Protein AF-A0A5C9AU47-F1 (afdb_monomer_lite)

Structure (mmCIF, N/CA/C/O backbone):
data_AF-A0A5C9AU47-F1
#
_entry.id   AF-A0A5C9AU47-F1
#
loop_
_atom_site.group_PDB
_atom_site.id
_atom_site.type_symbol
_atom_site.label_atom_id
_atom_site.label_alt_id
_atom_site.label_comp_id
_atom_site.label_asym_id
_atom_site.label_entity_id
_atom_site.label_seq_id
_atom_site.pdbx_PDB_ins_code
_atom_site.Cartn_x
_atom_site.Cartn_y
_atom_site.Cartn_z
_atom_site.occupancy
_atom_site.B_iso_or_equiv
_atom_site.auth_seq_id
_atom_site.auth_comp_id
_atom_site.auth_asym_id
_atom_site.auth_atom_id
_atom_site.pdbx_PDB_model_num
ATOM 1 N N . MET A 1 1 ? -13.905 7.217 19.554 1.00 87.44 1 MET A N 1
ATOM 2 C CA . MET A 1 1 ? -14.241 6.847 18.164 1.00 87.44 1 MET A CA 1
ATOM 3 C C . MET A 1 1 ? -14.536 5.359 18.114 1.00 87.44 1 MET A C 1
ATOM 5 O O . MET A 1 1 ? -13.932 4.623 18.883 1.00 87.44 1 MET A O 1
ATOM 9 N N . VAL A 1 2 ? -15.464 4.925 17.258 1.00 90.50 2 VAL A N 1
ATOM 10 C CA . VAL A 1 2 ? -15.702 3.500 16.989 1.00 90.50 2 VAL A CA 1
ATOM 11 C C . VAL A 1 2 ? -15.366 3.230 15.532 1.00 90.50 2 VAL A C 1
ATOM 13 O O . VAL A 1 2 ? -15.921 3.894 14.661 1.00 90.50 2 VAL A O 1
ATOM 16 N N . ALA A 1 3 ? -14.499 2.258 15.281 1.00 90.12 3 ALA A N 1
ATOM 17 C CA . ALA A 1 3 ? -14.103 1.848 13.940 1.00 90.12 3 ALA A CA 1
ATOM 18 C C . ALA A 1 3 ? -14.175 0.324 13.789 1.00 90.12 3 ALA A C 1
ATOM 20 O O . ALA A 1 3 ? -14.281 -0.402 14.779 1.00 90.12 3 ALA A O 1
ATOM 21 N N . ARG A 1 4 ? -14.172 -0.172 12.550 1.00 89.06 4 ARG A N 1
ATOM 22 C CA . ARG A 1 4 ? -14.037 -1.613 12.283 1.00 89.06 4 ARG A CA 1
ATOM 23 C C . ARG A 1 4 ? -12.560 -1.941 12.167 1.00 89.06 4 ARG A C 1
ATOM 25 O O . ARG A 1 4 ? -11.811 -1.131 11.635 1.00 89.06 4 ARG A O 1
ATOM 32 N N . ASP A 1 5 ? -12.159 -3.119 12.620 1.00 85.75 5 ASP A N 1
ATOM 33 C CA . ASP A 1 5 ? -10.791 -3.568 12.390 1.00 85.75 5 ASP A CA 1
ATOM 34 C C . ASP A 1 5 ? -10.562 -3.763 10.875 1.00 85.75 5 ASP A C 1
ATOM 36 O O . ASP A 1 5 ? -11.458 -4.153 10.111 1.00 85.75 5 ASP A O 1
ATOM 40 N N . VAL A 1 6 ? -9.361 -3.421 10.419 1.00 80.50 6 VAL A N 1
ATOM 41 C CA . VAL A 1 6 ? -8.943 -3.592 9.028 1.00 80.50 6 VAL A CA 1
ATOM 42 C C . VAL A 1 6 ? -8.802 -5.081 8.708 1.00 80.50 6 VAL A C 1
ATOM 44 O O . VAL A 1 6 ? -9.258 -5.505 7.646 1.00 80.50 6 VAL A O 1
ATOM 47 N N . ASN A 1 7 ? -8.269 -5.861 9.654 1.00 80.19 7 ASN A N 1
ATOM 48 C CA . ASN A 1 7 ? -8.006 -7.293 9.507 1.00 80.19 7 ASN A CA 1
ATOM 49 C C . ASN A 1 7 ? -9.248 -8.158 9.767 1.00 80.19 7 ASN A C 1
ATOM 51 O O . ASN A 1 7 ? -9.390 -9.223 9.171 1.00 80.19 7 ASN A O 1
ATOM 55 N N . ASP A 1 8 ? -10.163 -7.702 10.630 1.00 84.69 8 ASP A N 1
ATOM 56 C CA . ASP A 1 8 ? -11.409 -8.406 10.952 1.00 84.69 8 ASP A CA 1
ATOM 57 C C . ASP A 1 8 ? -12.614 -7.452 10.959 1.00 84.69 8 ASP A C 1
ATOM 59 O O . ASP A 1 8 ? -12.867 -6.708 11.905 1.00 84.69 8 ASP A O 1
ATOM 63 N N . LYS A 1 9 ? -13.442 -7.522 9.915 1.00 84.75 9 LYS A N 1
ATOM 64 C CA . LYS A 1 9 ? -14.620 -6.650 9.779 1.00 84.75 9 LYS A CA 1
ATOM 65 C C . LYS A 1 9 ? -15.715 -6.905 10.826 1.00 84.75 9 LYS A C 1
ATOM 67 O O . LYS A 1 9 ? -16.591 -6.047 10.976 1.00 84.75 9 LYS A O 1
ATOM 72 N N . ALA A 1 10 ? -15.704 -8.047 11.519 1.00 87.81 10 ALA A N 1
ATOM 73 C CA . ALA A 1 10 ? -16.629 -8.346 12.613 1.00 87.81 10 ALA A CA 1
ATOM 74 C C . ALA A 1 10 ? -16.170 -7.738 13.951 1.00 87.81 10 ALA A C 1
ATOM 76 O O . ALA A 1 10 ? -17.003 -7.490 14.834 1.00 87.81 10 ALA A O 1
ATOM 77 N N . ARG A 1 11 ? -14.870 -7.452 14.076 1.00 91.88 11 ARG A N 1
ATOM 78 C CA . ARG A 1 11 ? -14.249 -6.802 15.228 1.00 91.88 11 ARG A CA 1
ATOM 79 C C . ARG A 1 11 ? -14.376 -5.286 15.136 1.00 91.88 11 ARG A C 1
ATOM 81 O O . ARG A 1 11 ? -14.210 -4.672 14.080 1.00 91.88 11 ARG A O 1
ATOM 88 N N . ARG A 1 12 ? -14.714 -4.662 16.262 1.00 92.56 12 ARG A N 1
ATOM 89 C CA . ARG A 1 12 ? -14.877 -3.213 16.390 1.00 92.56 12 ARG A CA 1
ATOM 90 C C . ARG A 1 12 ? -1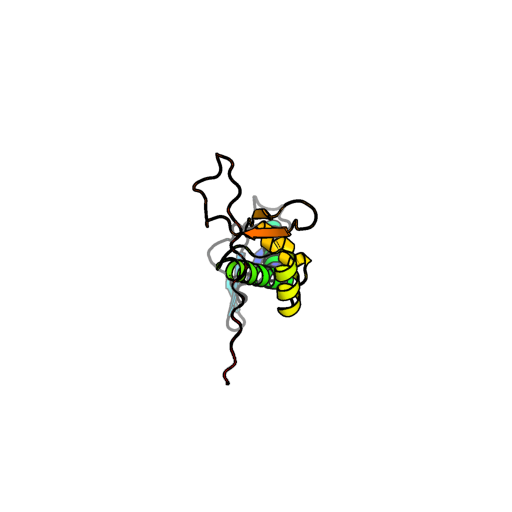3.945 -2.678 17.456 1.00 92.56 12 ARG A C 1
ATOM 92 O O . ARG A 1 12 ? -13.863 -3.236 18.545 1.00 92.56 12 ARG A O 1
ATOM 99 N N . LEU A 1 13 ? -13.286 -1.574 17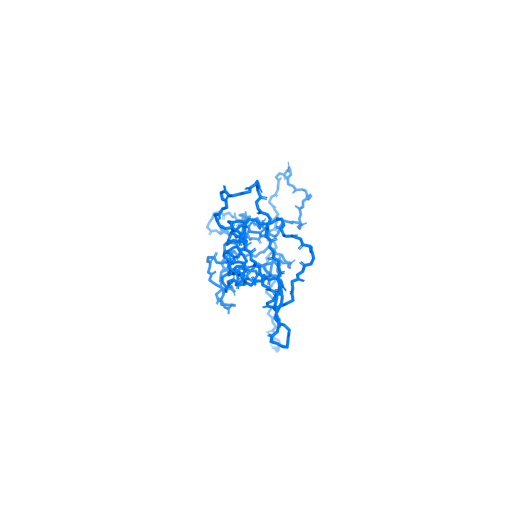.134 1.00 92.81 13 LEU A N 1
ATOM 100 C CA . LEU A 1 13 ? -12.337 -0.893 17.999 1.00 92.81 13 LEU A CA 1
ATOM 101 C C . LEU A 1 13 ? -13.014 0.341 18.594 1.00 92.81 13 LEU A C 1
ATOM 103 O O . LEU A 1 13 ? -13.608 1.141 17.870 1.00 92.81 13 LEU A O 1
ATOM 107 N N . LEU A 1 14 ? -12.930 0.493 19.909 1.00 92.06 14 LEU A N 1
ATOM 108 C CA . LEU A 1 14 ? -13.303 1.683 20.654 1.00 92.06 14 LEU A CA 1
ATOM 109 C C . LEU A 1 14 ? -12.017 2.393 21.072 1.00 92.06 14 LEU A C 1
ATOM 111 O O . LEU A 1 14 ? -11.358 1.993 22.030 1.00 92.06 14 LEU A O 1
ATOM 115 N N . LEU A 1 15 ? -11.671 3.446 20.336 1.00 91.31 15 LEU A N 1
ATOM 116 C CA . LEU A 1 15 ? -10.433 4.192 20.536 1.00 91.31 15 LEU A CA 1
ATOM 117 C C . LEU A 1 15 ? -10.722 5.546 21.201 1.00 91.31 15 LEU A C 1
ATOM 119 O O . LEU A 1 15 ? -11.626 6.272 20.751 1.00 91.31 15 LEU A O 1
ATOM 123 N N . PRO A 1 16 ? -9.992 5.912 22.262 1.00 87.75 16 PRO A N 1
ATOM 124 C CA . PRO A 1 16 ? -10.140 7.202 22.919 1.00 87.75 16 PRO A CA 1
ATOM 125 C C . PRO A 1 16 ? -9.598 8.329 22.027 1.00 87.75 16 PRO A C 1
ATOM 127 O O . PRO A 1 16 ? -8.499 8.245 21.496 1.00 87.75 16 PRO A O 1
ATOM 130 N N . VAL A 1 17 ? -10.396 9.389 21.848 1.00 84.94 17 VAL A N 1
ATOM 131 C CA . VAL A 1 17 ? -10.016 10.597 21.072 1.00 84.94 17 VAL A CA 1
ATOM 132 C C . VAL A 1 17 ? -9.703 11.772 22.001 1.00 84.94 17 VAL A C 1
ATOM 134 O O . VAL A 1 17 ? -8.910 12.648 21.682 1.00 84.94 17 VAL A O 1
ATOM 137 N N . LYS A 1 18 ? -10.339 11.803 23.174 1.00 84.31 18 LYS A N 1
ATOM 138 C CA . LYS A 1 18 ? -10.099 12.789 24.226 1.00 84.31 18 LYS A CA 1
ATOM 139 C C . LYS A 1 18 ? -10.299 12.098 25.567 1.00 84.31 18 LYS A C 1
ATOM 141 O O . LYS A 1 18 ? -11.396 11.610 25.831 1.00 84.31 18 LYS A O 1
ATOM 146 N N . MET A 1 19 ? -9.264 12.075 26.398 1.00 80.06 19 MET A N 1
ATOM 147 C CA . MET A 1 19 ? -9.328 11.519 27.745 1.00 80.06 19 MET A CA 1
ATOM 148 C C . MET A 1 19 ? -8.505 12.397 28.686 1.00 80.06 19 MET A C 1
ATOM 150 O O . MET A 1 19 ? -7.285 12.398 28.632 1.00 80.06 19 MET A O 1
ATOM 154 N N . ASN A 1 20 ? -9.191 13.170 29.529 1.00 85.81 20 ASN A N 1
ATOM 155 C CA . ASN A 1 20 ? -8.555 14.087 30.488 1.00 85.81 20 ASN A CA 1
ATOM 156 C C . ASN A 1 20 ? -8.639 13.574 31.940 1.00 85.81 20 ASN A C 1
ATOM 158 O O . ASN A 1 20 ? -8.214 14.269 32.856 1.00 85.81 20 ASN A O 1
ATOM 162 N N . LEU A 1 21 ? -9.268 12.413 32.160 1.00 85.31 21 LEU A N 1
ATOM 163 C CA . LEU A 1 21 ? -9.610 11.886 33.490 1.00 85.31 21 LEU A CA 1
ATOM 164 C C . LEU A 1 21 ? -8.684 10.755 33.960 1.00 85.31 21 LEU A C 1
ATOM 166 O O . LEU A 1 21 ? -8.828 10.287 35.085 1.00 85.31 21 LEU A O 1
ATOM 170 N N . ALA A 1 22 ? -7.778 10.293 33.102 1.00 80.19 22 ALA A N 1
ATOM 171 C CA . ALA A 1 22 ? -6.837 9.221 33.389 1.00 80.19 22 ALA A CA 1
ATOM 172 C C . ALA A 1 22 ? -5.553 9.427 32.576 1.00 80.19 22 ALA A C 1
ATOM 174 O O . ALA A 1 22 ? -5.571 10.118 31.555 1.00 80.19 22 ALA A O 1
ATOM 175 N N . GLU A 1 23 ? -4.463 8.827 33.046 1.00 73.62 23 GLU A N 1
ATOM 176 C CA . GLU A 1 23 ? -3.208 8.715 32.304 1.00 73.62 23 GLU A CA 1
ATOM 177 C C . GLU A 1 23 ? -3.394 7.757 31.113 1.00 73.62 23 GLU A C 1
ATOM 179 O O . GLU A 1 23 ? -4.195 6.827 31.201 1.00 73.62 23 GLU A O 1
ATOM 184 N N . GLU A 1 24 ? -2.734 8.081 29.998 1.00 65.00 24 GLU A N 1
ATOM 185 C CA . GLU A 1 24 ? -2.765 7.448 28.669 1.00 65.00 24 GLU A CA 1
ATOM 186 C C . GLU A 1 24 ? -3.763 6.289 28.475 1.00 65.00 24 GLU A C 1
ATOM 188 O O . GLU A 1 24 ? -3.567 5.149 28.894 1.00 65.00 24 GLU A O 1
ATOM 193 N N . SER A 1 25 ? -4.880 6.591 27.812 1.00 68.81 25 SER A N 1
ATOM 194 C CA . SER A 1 25 ? -5.962 5.630 27.618 1.00 68.81 25 SER A CA 1
ATOM 195 C C . SER A 1 25 ? -5.665 4.655 26.483 1.00 68.81 25 SER A C 1
ATOM 197 O O . SER A 1 25 ? -5.590 5.059 25.322 1.00 68.81 25 SER A O 1
ATOM 199 N N . THR A 1 26 ? -5.594 3.369 26.815 1.00 80.25 26 THR A N 1
ATOM 200 C CA . THR A 1 26 ? -5.601 2.270 25.846 1.00 80.25 26 THR A CA 1
ATOM 201 C C . THR A 1 26 ? -6.985 2.110 25.206 1.00 80.25 26 THR A C 1
ATOM 203 O O . THR A 1 26 ? -8.022 2.438 25.792 1.00 80.25 26 THR A O 1
ATOM 206 N N . GLY A 1 27 ? -7.010 1.641 23.960 1.00 87.88 27 GLY A N 1
ATOM 207 C CA . GLY A 1 27 ? -8.235 1.294 23.249 1.00 87.88 27 GLY A CA 1
ATOM 208 C C . GLY A 1 27 ? -8.839 -0.021 23.743 1.00 87.88 27 GLY A C 1
ATOM 209 O O . GLY A 1 27 ? -8.187 -0.821 24.410 1.00 87.88 27 GLY A O 1
ATOM 210 N N . LEU A 1 28 ? -10.092 -0.278 23.381 1.00 91.81 28 LEU A N 1
ATOM 211 C CA . LEU A 1 28 ? -10.777 -1.545 23.652 1.00 91.81 28 LEU A CA 1
ATOM 212 C C . LEU A 1 28 ? -11.305 -2.144 22.351 1.00 91.81 28 LEU A C 1
ATOM 214 O O . LEU A 1 28 ? -11.683 -1.407 21.444 1.00 91.81 28 LEU A O 1
ATOM 218 N N . ALA A 1 29 ? -11.399 -3.470 22.273 1.00 93.12 29 ALA A N 1
ATOM 219 C CA . ALA A 1 29 ? -12.094 -4.155 21.186 1.00 93.12 29 ALA A CA 1
ATOM 220 C C . ALA A 1 29 ? -13.335 -4.894 21.674 1.00 93.12 29 ALA A C 1
ATOM 222 O O . ALA A 1 29 ? -13.410 -5.364 22.811 1.00 93.12 29 ALA A O 1
ATOM 223 N N . TYR A 1 30 ? -14.309 -5.014 20.779 1.00 94.12 30 TYR A N 1
ATOM 224 C CA . TYR A 1 30 ? -15.477 -5.851 20.983 1.00 94.12 30 TYR A CA 1
ATOM 225 C C . TYR A 1 30 ? -16.009 -6.415 19.666 1.00 94.12 30 TYR A C 1
ATOM 227 O O . TYR A 1 30 ? -15.791 -5.872 18.582 1.00 94.12 30 TYR A O 1
ATOM 235 N N . THR A 1 31 ? -16.787 -7.485 19.776 1.00 94.38 31 THR A N 1
ATOM 236 C CA . THR A 1 31 ? -17.583 -8.055 18.684 1.00 94.38 31 THR A CA 1
ATOM 237 C C . THR A 1 31 ? -19.064 -8.037 19.057 1.00 94.38 31 THR A C 1
ATOM 239 O O . THR A 1 31 ? -19.427 -7.956 20.233 1.00 94.38 31 THR A O 1
ATOM 242 N N . ILE A 1 32 ? -19.945 -8.087 18.056 1.00 92.94 32 ILE A N 1
ATOM 243 C CA . ILE A 1 32 ? -21.389 -8.231 18.280 1.00 92.94 32 ILE A CA 1
ATOM 244 C C . ILE A 1 32 ? -21.777 -9.661 17.923 1.00 92.94 32 ILE A C 1
ATOM 246 O O . ILE A 1 32 ? -21.821 -10.025 16.750 1.00 92.94 32 ILE A O 1
ATOM 250 N N . GLN A 1 33 ? -22.077 -10.471 18.935 1.00 93.12 33 GLN A N 1
ATOM 251 C CA . GLN A 1 33 ? -22.448 -11.873 18.767 1.00 93.12 33 GLN A CA 1
ATOM 252 C C . GLN A 1 33 ? -23.864 -12.096 19.286 1.00 93.12 33 GLN A C 1
ATOM 254 O O . GLN A 1 33 ? -24.161 -11.808 20.444 1.00 93.12 33 GLN A O 1
ATOM 259 N N . ARG A 1 34 ? -24.758 -12.608 18.428 1.00 92.50 34 ARG A N 1
ATOM 260 C CA . ARG A 1 34 ? -26.160 -12.919 18.787 1.00 92.50 34 ARG A CA 1
ATOM 261 C C . ARG A 1 34 ? -26.874 -11.748 19.495 1.00 92.50 34 ARG A C 1
ATOM 263 O O . ARG A 1 34 ? -27.587 -11.946 20.475 1.00 92.50 34 ARG A O 1
ATOM 270 N N . GLY A 1 35 ? -26.636 -10.520 19.024 1.00 91.75 35 GLY A N 1
ATOM 271 C CA . GLY A 1 35 ? -27.227 -9.296 19.583 1.00 91.75 35 GLY A CA 1
ATOM 272 C C . GLY A 1 35 ? -26.604 -8.800 20.895 1.00 91.75 35 GLY A C 1
ATOM 273 O O . GLY A 1 35 ? -27.159 -7.902 21.518 1.00 91.75 35 GLY A O 1
ATOM 274 N N . ARG A 1 36 ? -25.469 -9.362 21.330 1.00 93.88 36 ARG A N 1
ATOM 275 C CA . ARG A 1 36 ? -24.754 -8.954 22.548 1.00 93.88 36 ARG A CA 1
ATOM 276 C C . ARG A 1 36 ? -23.365 -8.431 22.217 1.00 93.88 36 ARG A C 1
ATOM 278 O O . ARG A 1 36 ? -22.722 -8.919 21.289 1.00 93.88 36 ARG A O 1
ATOM 285 N N . VAL A 1 37 ? -22.908 -7.459 22.999 1.00 94.56 37 VAL A N 1
ATOM 286 C CA . VAL A 1 37 ? -21.535 -6.949 22.937 1.00 94.56 37 VAL A CA 1
ATOM 287 C C . VAL A 1 37 ? -20.637 -7.890 23.731 1.00 94.56 37 VAL A C 1
ATOM 289 O O . VAL A 1 37 ? -20.868 -8.110 24.918 1.00 94.56 37 VAL A O 1
ATOM 292 N N . VAL A 1 38 ? -19.632 -8.451 23.066 1.00 95.75 38 VAL A N 1
ATOM 293 C CA . VAL A 1 38 ? -18.596 -9.288 23.677 1.00 95.75 38 VAL A CA 1
ATOM 294 C C . VAL A 1 38 ? -17.291 -8.510 23.620 1.00 95.75 38 VAL A C 1
ATOM 296 O O . VAL A 1 38 ? -16.749 -8.307 22.536 1.00 95.75 38 VAL A O 1
ATOM 299 N N . TRP A 1 39 ? -16.827 -8.046 24.778 1.00 94.62 39 TRP A N 1
ATOM 300 C CA . TRP A 1 39 ? -15.564 -7.322 24.914 1.00 94.62 39 TRP A CA 1
ATOM 301 C C . TRP A 1 39 ? -14.382 -8.283 24.905 1.00 94.62 39 TRP A C 1
ATOM 303 O O . TRP A 1 39 ? -14.462 -9.382 25.456 1.00 94.62 39 TRP A O 1
ATOM 313 N N . GLU A 1 40 ? -13.281 -7.853 24.307 1.00 92.44 40 GLU A N 1
ATOM 314 C CA . GLU A 1 40 ? -12.006 -8.546 24.431 1.00 92.44 40 GLU A CA 1
ATOM 315 C C . GLU A 1 40 ? -11.337 -8.197 25.759 1.00 92.44 40 GLU A C 1
ATOM 317 O O . GLU A 1 40 ? -11.444 -7.076 26.256 1.00 92.44 40 GLU A O 1
ATOM 322 N N . SER A 1 41 ? -10.645 -9.173 26.345 1.00 86.88 41 SER A N 1
ATOM 323 C CA . SER A 1 41 ? -9.909 -8.985 27.598 1.00 86.88 41 SER A CA 1
ATOM 324 C C . SER A 1 41 ? -8.634 -8.165 27.420 1.00 86.88 41 SER A C 1
ATOM 326 O O . SER A 1 41 ? -8.155 -7.568 28.379 1.00 86.88 41 SER A O 1
ATOM 328 N N . THR A 1 42 ? -8.066 -8.176 26.215 1.00 87.00 42 THR A N 1
ATOM 329 C CA . THR A 1 42 ? -6.787 -7.536 25.914 1.00 87.00 42 THR A CA 1
ATOM 330 C C . THR A 1 42 ? -7.028 -6.099 25.446 1.00 87.00 42 THR A C 1
ATOM 332 O O . THR A 1 42 ? -7.727 -5.906 24.447 1.00 87.00 42 THR A O 1
ATOM 335 N N . PRO A 1 43 ? -6.470 -5.089 26.136 1.00 84.94 43 PRO A N 1
ATOM 336 C CA . PRO A 1 43 ? -6.507 -3.707 25.675 1.00 84.94 43 PRO A CA 1
ATOM 337 C C . PRO A 1 43 ? -5.744 -3.530 24.360 1.00 84.94 43 PRO A C 1
ATOM 339 O O . PRO A 1 43 ? -4.853 -4.310 24.026 1.00 84.94 43 PRO A O 1
ATOM 342 N N . ILE A 1 44 ? -6.083 -2.480 23.622 1.00 87.50 44 ILE A N 1
ATOM 343 C CA . ILE A 1 44 ? -5.437 -2.129 22.361 1.00 87.50 44 ILE A CA 1
ATOM 344 C C . ILE A 1 44 ? -4.468 -0.978 22.593 1.00 87.50 44 ILE A C 1
ATOM 346 O O . ILE A 1 44 ? -4.869 0.127 22.959 1.00 87.50 44 ILE A O 1
ATOM 350 N N . GLU A 1 45 ? -3.198 -1.230 22.306 1.00 84.75 45 GLU A N 1
ATOM 351 C CA . GLU A 1 45 ? -2.115 -0.241 22.304 1.00 84.75 45 GLU A CA 1
ATOM 352 C C . GLU A 1 45 ? -2.073 0.510 20.966 1.00 84.75 45 GLU A C 1
ATOM 354 O O . GLU A 1 45 ? -1.100 0.458 20.224 1.00 84.75 45 GLU A O 1
ATOM 359 N N . MET A 1 46 ? -3.186 1.137 20.595 1.00 83.81 46 MET A N 1
ATOM 360 C CA . MET A 1 46 ? -3.287 1.917 19.366 1.00 83.81 46 MET A CA 1
ATOM 361 C C . MET A 1 46 ? -4.100 3.165 19.644 1.00 83.81 46 MET A C 1
ATOM 363 O O . MET A 1 46 ? -5.202 3.101 20.197 1.00 83.81 46 MET A O 1
ATOM 367 N N . THR A 1 47 ? -3.564 4.305 19.239 1.00 85.06 47 THR A N 1
ATOM 368 C CA . THR A 1 47 ? -4.263 5.584 19.325 1.00 85.06 47 THR A CA 1
ATOM 369 C C . THR A 1 47 ? -5.266 5.739 18.181 1.00 85.06 47 THR A C 1
ATOM 371 O O . THR A 1 47 ? -5.184 5.083 17.139 1.00 85.06 47 THR A O 1
ATOM 374 N N . ALA A 1 48 ? -6.241 6.635 18.353 1.00 84.94 48 ALA A N 1
ATOM 375 C CA . ALA A 1 48 ? -7.188 6.953 17.285 1.00 84.94 48 ALA A CA 1
ATOM 376 C C . ALA A 1 48 ? -6.487 7.508 16.027 1.00 84.94 48 ALA A C 1
ATOM 378 O O . ALA A 1 48 ? -6.896 7.179 14.914 1.00 84.94 48 ALA A O 1
ATOM 379 N N . ASP A 1 49 ? -5.427 8.301 16.200 1.00 84.00 49 ASP A N 1
ATOM 380 C CA . ASP A 1 49 ? -4.678 8.907 15.094 1.00 84.00 49 ASP A CA 1
ATOM 381 C C . ASP A 1 49 ? -3.848 7.871 14.323 1.00 84.00 49 ASP A C 1
ATOM 383 O O . ASP A 1 49 ? -3.836 7.873 13.091 1.00 84.00 49 ASP A O 1
ATOM 387 N N . GLU A 1 50 ? -3.193 6.942 15.026 1.00 85.25 50 GLU A N 1
ATOM 388 C CA . GLU A 1 50 ? -2.488 5.815 14.399 1.00 85.25 50 GLU A CA 1
ATOM 389 C C . GLU A 1 50 ? -3.443 4.938 13.594 1.00 85.25 50 GLU A C 1
ATOM 391 O O . GLU A 1 50 ? -3.128 4.572 12.459 1.00 85.25 50 GLU A O 1
ATOM 396 N N . PHE A 1 51 ? -4.630 4.659 14.139 1.00 86.62 51 PHE A N 1
ATOM 397 C CA . PHE A 1 51 ? -5.655 3.904 13.430 1.00 86.62 51 PHE A CA 1
ATOM 398 C C . PHE A 1 51 ? -6.089 4.605 12.135 1.00 86.62 51 PHE A C 1
ATOM 400 O O . PHE A 1 51 ? -6.095 3.980 11.076 1.00 86.62 51 PHE A O 1
ATOM 407 N N . LEU A 1 52 ? -6.404 5.905 12.190 1.00 84.75 52 LEU A N 1
ATOM 408 C CA . LEU A 1 52 ? -6.828 6.667 11.008 1.00 84.75 52 LEU A CA 1
ATOM 409 C C . LEU A 1 52 ? -5.738 6.712 9.930 1.00 84.75 52 LEU A C 1
ATOM 411 O O . LEU A 1 52 ? -6.032 6.592 8.739 1.00 84.75 52 LEU A O 1
ATOM 415 N N . ASN A 1 53 ? -4.474 6.843 10.336 1.00 84.00 53 ASN A N 1
ATOM 416 C CA . ASN A 1 53 ? -3.344 6.810 9.412 1.00 84.00 53 ASN A CA 1
ATOM 417 C C . ASN A 1 53 ? -3.178 5.431 8.760 1.00 84.00 53 ASN A C 1
ATOM 419 O O . ASN A 1 53 ? -2.935 5.348 7.553 1.00 84.00 53 ASN A O 1
ATOM 423 N N . ALA A 1 54 ? -3.331 4.355 9.535 1.00 82.12 54 ALA A N 1
ATOM 424 C CA . ALA A 1 54 ? -3.277 2.990 9.025 1.00 82.12 54 ALA A CA 1
ATOM 425 C C . ALA A 1 54 ? -4.427 2.703 8.046 1.00 82.12 54 ALA A C 1
ATOM 427 O O . ALA A 1 54 ? -4.184 2.155 6.973 1.00 82.12 54 ALA A O 1
ATOM 428 N N . GLU A 1 55 ? -5.651 3.133 8.363 1.00 79.12 55 GLU A N 1
ATOM 429 C CA . GLU A 1 55 ? -6.822 2.982 7.491 1.00 79.12 55 GLU A CA 1
ATOM 430 C C . GLU A 1 55 ? -6.631 3.739 6.168 1.00 79.12 55 GLU A C 1
ATOM 432 O O . GLU A 1 55 ? -6.756 3.146 5.096 1.00 79.12 55 GLU A O 1
ATOM 437 N N . CYS A 1 56 ? -6.192 5.003 6.219 1.00 74.00 56 CYS A N 1
ATOM 438 C CA . CYS A 1 56 ? -5.896 5.791 5.019 1.00 74.00 56 CYS A CA 1
ATOM 439 C C . CYS A 1 56 ? -4.810 5.150 4.139 1.00 74.00 56 CYS A C 1
ATOM 441 O O . CYS A 1 56 ? -4.880 5.213 2.910 1.00 74.00 56 CYS A O 1
ATOM 443 N N . ASN A 1 57 ? -3.774 4.562 4.741 1.00 72.19 57 ASN A N 1
ATOM 444 C CA . ASN A 1 57 ? -2.719 3.889 3.985 1.00 72.19 57 ASN A CA 1
ATOM 445 C C . ASN A 1 57 ? -3.214 2.574 3.377 1.00 72.19 57 ASN A C 1
ATOM 447 O O . ASN A 1 57 ? -2.959 2.325 2.201 1.00 72.19 57 ASN A O 1
ATOM 451 N N . HIS A 1 58 ? -3.989 1.789 4.124 1.00 69.56 58 HIS A N 1
ATOM 452 C CA . HIS A 1 58 ? -4.582 0.550 3.631 1.00 69.56 58 HIS A CA 1
ATOM 453 C C . HIS A 1 58 ? -5.560 0.801 2.471 1.00 69.56 58 HIS A C 1
ATOM 455 O O . HIS A 1 58 ? -5.595 0.036 1.508 1.00 69.56 58 HIS A O 1
ATOM 461 N N . GLU A 1 59 ? -6.334 1.887 2.512 1.00 67.62 59 GLU A N 1
ATOM 462 C CA . GLU A 1 59 ? -7.194 2.295 1.395 1.00 67.62 59 GLU A CA 1
ATOM 463 C C . GLU A 1 59 ? -6.387 2.710 0.163 1.00 67.62 59 GLU A C 1
ATOM 465 O O . GLU A 1 59 ? -6.737 2.347 -0.958 1.00 67.62 59 GLU A O 1
ATOM 470 N N . ARG A 1 60 ? -5.273 3.428 0.345 1.00 67.69 60 ARG A N 1
ATOM 471 C CA . ARG A 1 60 ? -4.370 3.775 -0.764 1.00 67.69 60 ARG A CA 1
ATOM 472 C C . ARG A 1 60 ? -3.742 2.532 -1.385 1.00 67.69 60 ARG A C 1
ATOM 474 O O . ARG A 1 60 ? -3.654 2.458 -2.609 1.00 67.69 60 ARG A O 1
ATOM 481 N N . GLU A 1 61 ? -3.338 1.561 -0.572 1.00 65.56 61 GLU A N 1
ATOM 482 C CA . GLU A 1 61 ? -2.751 0.297 -1.029 1.00 65.56 61 GLU A CA 1
ATOM 483 C C . GLU A 1 61 ? -3.762 -0.616 -1.728 1.00 65.56 61 GLU A C 1
ATOM 485 O O . GLU A 1 61 ? -3.389 -1.302 -2.678 1.00 65.56 61 GLU A O 1
ATOM 490 N N . ASN A 1 62 ? -5.032 -0.584 -1.318 1.00 63.28 62 ASN A N 1
ATOM 491 C CA . ASN A 1 62 ? -6.116 -1.332 -1.964 1.00 63.28 62 ASN A CA 1
ATOM 492 C C . ASN A 1 62 ? -6.851 -0.553 -3.056 1.00 63.28 62 ASN A C 1
ATOM 494 O O . ASN A 1 62 ? -7.775 -1.085 -3.669 1.00 63.28 62 ASN A O 1
ATOM 498 N N . SER A 1 63 ? -6.475 0.701 -3.305 1.00 71.44 63 SER A N 1
ATOM 499 C CA . SER A 1 63 ? -7.053 1.468 -4.401 1.00 71.44 63 SER A CA 1
ATOM 500 C C . SER A 1 63 ? -6.714 0.824 -5.746 1.00 71.44 63 SER A C 1
ATOM 502 O O . SER A 1 63 ? -5.639 0.245 -5.924 1.00 71.44 63 SER A O 1
ATOM 504 N N . ASP A 1 64 ? -7.612 0.991 -6.713 1.00 68.25 64 ASP A N 1
ATOM 505 C CA . ASP A 1 64 ? -7.464 0.492 -8.087 1.00 68.25 64 ASP A CA 1
ATOM 506 C C . ASP A 1 64 ? -6.107 0.904 -8.695 1.00 68.25 64 ASP A C 1
ATOM 508 O O . ASP A 1 64 ? -5.379 0.103 -9.271 1.00 68.25 64 ASP A O 1
ATOM 512 N N . GLN A 1 65 ? -5.655 2.128 -8.394 1.00 68.75 65 GLN A N 1
ATOM 513 C CA . GLN A 1 65 ? -4.359 2.652 -8.841 1.00 68.75 65 GLN A CA 1
ATOM 514 C C . GLN A 1 65 ? -3.144 1.885 -8.291 1.00 68.75 65 GLN A C 1
ATOM 516 O O . GLN A 1 65 ? -2.084 1.858 -8.925 1.00 68.75 65 GLN A O 1
ATOM 521 N N . SER A 1 66 ? -3.245 1.310 -7.090 1.00 72.94 66 SER A N 1
ATOM 522 C CA . SER A 1 66 ? -2.183 0.489 -6.499 1.00 72.94 66 SER A CA 1
ATOM 523 C C . SER A 1 66 ? -2.126 -0.884 -7.168 1.00 72.94 66 SER A C 1
ATOM 525 O O . SER A 1 66 ? -1.038 -1.349 -7.517 1.00 72.94 66 SER A O 1
ATOM 527 N N . GLN A 1 67 ? -3.289 -1.479 -7.450 1.00 79.44 67 GLN A N 1
ATOM 528 C CA . GLN A 1 67 ? -3.392 -2.743 -8.180 1.00 79.44 67 GLN A CA 1
ATOM 529 C C . GLN A 1 67 ? -2.908 -2.601 -9.628 1.00 79.44 67 GLN A C 1
ATOM 531 O O . GLN A 1 67 ? -2.037 -3.361 -10.051 1.00 79.44 67 GLN A O 1
ATOM 536 N N . GLU A 1 68 ? -3.352 -1.569 -10.352 1.00 82.00 68 GLU A N 1
ATOM 537 C CA . GLU A 1 68 ? -2.857 -1.229 -11.694 1.00 82.00 68 GLU A CA 1
ATOM 538 C C . GLU A 1 68 ? -1.331 -1.069 -11.709 1.00 82.00 68 GLU A C 1
ATOM 540 O O . GLU A 1 68 ? -0.639 -1.533 -12.618 1.00 82.00 68 GLU A O 1
ATOM 545 N N . ARG A 1 69 ? -0.770 -0.425 -10.677 1.00 81.81 69 ARG A N 1
ATOM 546 C CA . ARG A 1 69 ? 0.679 -0.239 -10.551 1.00 81.81 69 ARG A CA 1
ATOM 547 C C . ARG A 1 69 ? 1.410 -1.561 -10.332 1.00 81.81 69 ARG A C 1
ATOM 549 O O . ARG A 1 69 ? 2.484 -1.741 -10.907 1.00 81.81 69 ARG A O 1
ATOM 556 N N . GLN A 1 70 ? 0.879 -2.445 -9.491 1.00 85.25 70 GLN A N 1
ATOM 557 C CA . GLN A 1 70 ? 1.456 -3.769 -9.256 1.00 85.25 70 GLN A CA 1
ATOM 558 C C . GLN A 1 70 ? 1.387 -4.632 -10.519 1.00 85.25 70 GLN A C 1
ATOM 560 O O . GLN A 1 70 ? 2.382 -5.250 -10.891 1.00 85.25 70 GLN A O 1
ATOM 565 N N . GLN A 1 71 ? 0.261 -4.608 -11.230 1.00 88.75 71 GLN A N 1
ATOM 566 C CA . GLN A 1 71 ? 0.095 -5.316 -12.498 1.00 88.75 71 GLN A CA 1
ATOM 567 C C . GLN A 1 71 ? 1.063 -4.800 -13.568 1.00 88.75 71 GLN A C 1
ATOM 569 O O . GLN A 1 71 ? 1.737 -5.602 -14.211 1.00 88.75 71 GLN A O 1
ATOM 574 N N . ALA A 1 72 ? 1.213 -3.478 -13.704 1.00 89.81 72 ALA A N 1
ATOM 575 C CA . ALA A 1 72 ? 2.176 -2.879 -14.627 1.00 89.81 72 ALA A CA 1
ATOM 576 C C . ALA A 1 72 ? 3.632 -3.233 -14.276 1.00 89.81 72 ALA A C 1
ATOM 578 O O . ALA A 1 72 ? 4.470 -3.351 -15.169 1.00 89.81 72 ALA A O 1
ATOM 579 N N . LEU A 1 73 ? 3.951 -3.399 -12.986 1.00 89.81 73 LEU A N 1
ATOM 580 C CA . LEU A 1 73 ? 5.268 -3.850 -12.536 1.00 89.81 73 LEU A CA 1
ATOM 581 C C . LEU A 1 73 ? 5.530 -5.303 -12.931 1.00 89.81 73 LEU A C 1
ATOM 583 O O . LEU A 1 73 ? 6.527 -5.558 -13.600 1.00 89.81 73 LEU A O 1
ATOM 587 N N . LEU A 1 74 ? 4.620 -6.217 -12.592 1.00 90.38 74 LEU A N 1
ATOM 588 C CA . LEU A 1 74 ? 4.746 -7.636 -12.938 1.00 90.38 74 LEU A CA 1
ATOM 589 C C . LEU A 1 74 ? 4.813 -7.840 -14.453 1.00 90.38 74 LEU A C 1
ATOM 591 O O . LEU A 1 74 ? 5.612 -8.632 -14.947 1.00 90.38 74 LEU A O 1
ATOM 595 N N . TRP A 1 75 ? 3.996 -7.096 -15.197 1.00 92.94 75 TRP A N 1
ATOM 596 C CA . TRP A 1 75 ? 4.026 -7.098 -16.652 1.00 92.94 75 TRP A CA 1
ATOM 597 C C . TRP A 1 75 ? 5.386 -6.639 -17.192 1.00 92.94 75 TRP A C 1
ATOM 599 O O . TRP A 1 75 ? 5.967 -7.331 -18.023 1.00 92.94 75 TRP A O 1
ATOM 609 N N . LEU A 1 76 ? 5.927 -5.519 -16.695 1.00 90.62 76 LEU A N 1
ATOM 610 C CA . LEU A 1 76 ? 7.215 -4.995 -17.157 1.00 90.62 76 LEU A CA 1
ATOM 611 C C . LEU A 1 76 ? 8.381 -5.933 -16.813 1.00 90.62 76 LEU A C 1
ATOM 613 O O . LEU A 1 76 ? 9.294 -6.089 -17.621 1.00 90.62 76 LEU A O 1
ATOM 617 N N . GLU A 1 77 ? 8.358 -6.553 -15.632 1.00 89.56 77 GLU A N 1
ATOM 618 C CA . GLU A 1 77 ? 9.360 -7.539 -15.219 1.00 89.56 77 GLU A CA 1
ATOM 619 C C . GLU A 1 77 ? 9.304 -8.801 -16.081 1.00 89.56 77 GLU A C 1
ATOM 621 O O . GLU A 1 77 ? 10.342 -9.297 -16.509 1.00 89.56 77 GLU A O 1
ATOM 626 N N . ASN A 1 78 ? 8.104 -9.298 -16.389 1.00 88.88 78 ASN A N 1
ATOM 627 C CA . ASN A 1 78 ? 7.942 -10.438 -17.286 1.00 88.88 78 ASN A CA 1
ATOM 628 C C . ASN A 1 78 ? 8.390 -10.104 -18.710 1.00 88.88 78 ASN A C 1
ATOM 630 O O . ASN A 1 78 ? 9.084 -10.905 -19.324 1.00 88.88 78 ASN A O 1
ATOM 634 N N . LEU A 1 79 ? 8.051 -8.914 -19.208 1.00 90.00 79 LEU A N 1
ATOM 635 C CA . LEU A 1 79 ? 8.413 -8.475 -20.552 1.00 90.00 79 LEU A CA 1
ATOM 636 C C . LEU A 1 79 ? 9.933 -8.321 -20.732 1.00 90.00 79 LEU A C 1
ATOM 638 O O . LEU A 1 79 ? 10.467 -8.632 -21.791 1.00 90.00 79 LEU A O 1
ATOM 642 N N . LEU A 1 80 ? 10.632 -7.825 -19.709 1.00 88.19 80 LEU A N 1
ATOM 643 C CA . LEU A 1 80 ? 12.082 -7.613 -19.745 1.00 88.19 80 LEU A CA 1
ATOM 644 C C . LEU A 1 80 ? 12.897 -8.823 -19.275 1.00 88.19 80 LEU A C 1
ATOM 646 O O . LEU A 1 80 ? 14.123 -8.740 -19.255 1.00 88.19 80 LEU A O 1
ATOM 650 N N . ARG A 1 81 ? 12.242 -9.927 -18.899 1.00 86.75 81 ARG A N 1
ATOM 651 C CA . ARG A 1 81 ? 12.904 -11.165 -18.470 1.00 86.75 81 ARG A CA 1
ATOM 652 C C . ARG A 1 81 ? 13.708 -11.811 -19.596 1.00 86.75 81 ARG A C 1
ATOM 654 O O . ARG A 1 81 ? 14.781 -12.342 -19.343 1.00 86.75 81 ARG A O 1
ATOM 661 N N . ASP A 1 82 ? 13.188 -11.757 -20.819 1.00 79.56 82 ASP A N 1
ATOM 662 C CA . ASP A 1 82 ? 13.807 -12.397 -21.986 1.00 79.56 82 ASP A CA 1
ATOM 663 C C . ASP A 1 82 ? 14.925 -11.542 -22.608 1.00 79.56 82 ASP A C 1
ATOM 665 O O . ASP A 1 82 ? 15.639 -11.992 -23.505 1.00 79.56 82 ASP A O 1
ATOM 669 N N . GLY A 1 83 ? 15.101 -10.305 -22.129 1.00 82.81 83 GLY A N 1
ATOM 670 C CA . GLY A 1 83 ? 16.200 -9.435 -22.523 1.00 82.81 83 GLY A CA 1
ATOM 671 C C . GLY A 1 83 ? 15.822 -7.959 -22.673 1.00 82.81 83 GLY A C 1
ATOM 672 O O . GLY A 1 83 ? 14.681 -7.544 -22.447 1.00 82.81 83 GLY A O 1
ATOM 673 N N . PRO A 1 84 ? 16.803 -7.119 -23.048 1.00 87.19 84 PRO A N 1
ATOM 674 C CA . PRO A 1 84 ? 16.602 -5.685 -23.159 1.00 87.19 84 PRO A CA 1
ATOM 675 C C . PRO A 1 84 ? 15.724 -5.316 -24.361 1.00 87.19 84 PRO A C 1
ATOM 677 O O . PRO A 1 84 ? 16.034 -5.671 -25.497 1.00 87.19 84 PRO A O 1
ATOM 680 N N . LEU A 1 85 ? 14.680 -4.514 -24.131 1.00 88.31 85 LEU A N 1
ATOM 681 C CA . LEU A 1 85 ? 13.748 -4.082 -25.180 1.00 88.31 85 LEU A CA 1
ATOM 682 C C . LEU A 1 85 ? 13.765 -2.565 -25.414 1.00 88.31 85 LEU A C 1
ATOM 684 O O . LEU A 1 85 ? 13.969 -1.790 -24.471 1.00 88.31 85 LEU A O 1
ATOM 688 N N . PRO A 1 86 ? 13.522 -2.091 -26.654 1.00 88.94 86 PRO A N 1
ATOM 689 C CA . PRO A 1 86 ? 13.429 -0.665 -26.938 1.00 88.94 86 PRO A CA 1
ATOM 690 C C . PRO A 1 86 ? 12.258 0.001 -26.214 1.00 88.94 86 PRO A C 1
ATOM 692 O O . PRO A 1 86 ? 11.122 -0.466 -26.249 1.00 88.94 86 PRO A O 1
ATOM 695 N N . SER A 1 87 ? 12.497 1.185 -25.645 1.00 88.81 87 SER A N 1
ATOM 696 C CA . SER A 1 87 ? 11.473 1.965 -24.934 1.00 88.81 87 SER A CA 1
ATOM 697 C C . SER A 1 87 ? 10.234 2.276 -25.782 1.00 88.81 87 SER A C 1
ATOM 699 O O . SER A 1 87 ? 9.170 2.519 -25.217 1.00 88.81 87 SER A O 1
ATOM 701 N N . LYS A 1 88 ? 10.373 2.324 -27.114 1.00 87.38 88 LYS A N 1
ATOM 702 C CA . LYS A 1 88 ? 9.253 2.535 -28.042 1.00 87.38 88 LYS A CA 1
ATOM 703 C C . LYS A 1 88 ? 8.352 1.300 -28.125 1.00 87.38 88 LYS A C 1
ATOM 705 O O . LYS A 1 88 ? 7.137 1.455 -28.085 1.00 87.38 88 LYS A O 1
ATOM 710 N N . ASP A 1 89 ? 8.937 0.107 -28.182 1.00 88.81 89 ASP A N 1
ATOM 711 C CA . ASP A 1 89 ? 8.183 -1.147 -28.229 1.00 88.81 89 ASP A CA 1
ATOM 712 C C . ASP A 1 89 ? 7.516 -1.439 -26.885 1.00 88.81 89 ASP A C 1
ATOM 714 O O . ASP A 1 89 ? 6.344 -1.795 -26.863 1.00 88.81 89 ASP A O 1
ATOM 718 N N . ILE A 1 90 ? 8.198 -1.164 -25.765 1.00 89.94 90 ILE A N 1
ATOM 719 C CA . ILE A 1 90 ? 7.601 -1.258 -24.420 1.00 89.94 90 ILE A CA 1
ATOM 720 C C . ILE A 1 90 ? 6.401 -0.317 -24.297 1.00 89.94 90 ILE A C 1
ATOM 722 O O . ILE A 1 90 ? 5.383 -0.679 -23.720 1.00 89.94 90 ILE A O 1
ATOM 726 N N . LYS A 1 91 ? 6.495 0.900 -24.849 1.00 90.56 91 LYS A N 1
ATOM 727 C CA . LYS A 1 91 ? 5.368 1.836 -24.844 1.00 90.56 91 LYS A CA 1
ATOM 728 C C . LYS A 1 91 ? 4.179 1.283 -25.637 1.00 90.56 91 LYS A C 1
ATOM 730 O O . LYS A 1 91 ? 3.073 1.303 -25.112 1.00 90.56 91 LYS A O 1
ATOM 735 N N . ARG A 1 92 ? 4.413 0.779 -26.855 1.00 91.38 92 ARG A N 1
ATOM 736 C CA . ARG A 1 92 ? 3.365 0.187 -27.702 1.00 91.38 92 ARG A CA 1
ATOM 737 C C . ARG A 1 92 ? 2.691 -0.999 -27.008 1.00 91.38 92 ARG A C 1
ATOM 739 O O . ARG A 1 92 ? 1.478 -0.999 -26.862 1.00 91.38 92 ARG A O 1
ATOM 746 N N . GLN A 1 93 ? 3.478 -1.951 -26.512 1.00 88.06 93 GLN A N 1
ATOM 747 C CA . GLN A 1 93 ? 2.947 -3.130 -25.822 1.00 88.06 93 GLN A CA 1
ATOM 748 C C . GLN A 1 93 ? 2.221 -2.758 -24.522 1.00 88.06 93 GLN A C 1
ATOM 750 O O . GLN A 1 93 ? 1.212 -3.361 -24.184 1.00 88.06 93 GLN A O 1
ATOM 755 N N . GLY A 1 94 ? 2.695 -1.736 -23.803 1.00 89.81 94 GLY A N 1
ATOM 756 C CA . GLY A 1 94 ? 2.013 -1.235 -22.610 1.00 89.81 94 GLY A CA 1
ATOM 757 C C . GLY A 1 94 ? 0.634 -0.661 -22.927 1.00 89.81 94 GLY A C 1
ATOM 758 O O . GLY A 1 94 ? -0.318 -0.950 -22.210 1.00 89.81 94 GLY A O 1
ATOM 759 N N . GLU A 1 95 ? 0.516 0.102 -24.018 1.00 89.88 95 GLU A N 1
ATOM 760 C CA . GLU A 1 95 ? -0.765 0.629 -24.504 1.00 89.88 95 GLU A CA 1
ATOM 761 C C . GLU A 1 95 ? -1.701 -0.501 -24.973 1.00 89.88 95 GLU A C 1
ATOM 763 O O . GLU A 1 95 ? -2.882 -0.481 -24.637 1.00 89.88 95 GLU A O 1
ATOM 768 N N . GLU A 1 96 ? -1.178 -1.521 -25.663 1.00 89.44 96 GLU A N 1
ATOM 769 C CA . GLU A 1 96 ? -1.934 -2.720 -26.074 1.00 89.44 96 GLU A CA 1
ATOM 770 C C . GLU A 1 96 ? -2.429 -3.547 -24.877 1.00 89.44 96 GLU A C 1
ATOM 772 O O . GLU A 1 96 ? -3.544 -4.065 -24.897 1.00 89.44 96 GLU A O 1
ATOM 777 N N . CYS A 1 97 ? -1.637 -3.629 -23.806 1.00 87.38 97 CYS A N 1
ATOM 778 C CA . CYS A 1 97 ? -2.028 -4.265 -22.548 1.00 87.38 97 CYS A CA 1
ATOM 779 C C . CYS A 1 97 ? -2.922 -3.378 -21.661 1.00 87.38 97 CYS A C 1
ATOM 781 O O . CYS A 1 97 ? -3.300 -3.803 -20.572 1.00 87.38 97 CYS A O 1
ATOM 783 N N . GLY A 1 98 ? -3.262 -2.158 -22.096 1.00 89.00 98 GLY A N 1
ATOM 784 C CA . GLY A 1 98 ? -4.144 -1.246 -21.365 1.00 89.00 98 GLY A CA 1
ATOM 785 C C . GLY A 1 98 ? -3.484 -0.494 -20.205 1.00 89.00 98 GLY A C 1
ATOM 786 O O . GLY A 1 98 ? -4.181 0.142 -19.417 1.00 89.00 98 GLY A O 1
ATOM 787 N N . PHE A 1 99 ? -2.154 -0.516 -20.083 1.00 89.25 99 PHE A N 1
ATOM 788 C CA . PHE A 1 99 ? -1.452 0.219 -19.034 1.00 89.25 99 PHE A CA 1
ATOM 789 C C . PHE A 1 99 ? -1.190 1.673 -19.446 1.00 89.25 99 PHE A C 1
ATOM 791 O O . PHE A 1 99 ? -0.550 1.931 -20.473 1.00 89.25 99 PHE A O 1
ATOM 798 N N . PRO A 1 100 ? -1.570 2.665 -18.621 1.00 89.44 100 PRO A N 1
ATOM 799 C CA . PRO A 1 100 ? -1.221 4.047 -18.901 1.00 89.44 100 PRO A CA 1
ATOM 800 C C . PRO A 1 100 ? 0.298 4.237 -18.810 1.00 89.44 100 PRO A C 1
ATOM 802 O O . PRO A 1 100 ? 0.973 3.716 -17.918 1.00 89.44 100 PRO A O 1
ATOM 805 N N . TRP A 1 101 ? 0.861 5.067 -19.692 1.00 89.50 101 TRP A N 1
ATOM 806 C CA . TRP A 1 101 ? 2.314 5.284 -19.754 1.00 89.50 101 TRP A CA 1
ATOM 807 C C . TRP A 1 101 ? 2.925 5.797 -18.435 1.00 89.50 101 TRP A C 1
ATOM 809 O O . TRP A 1 101 ? 4.098 5.563 -18.130 1.00 89.50 101 TRP A O 1
ATOM 819 N N . SER A 1 102 ? 2.129 6.490 -17.619 1.00 87.94 102 SER A N 1
ATOM 820 C CA . SER A 1 102 ? 2.505 6.910 -16.268 1.00 87.94 102 SER A CA 1
ATOM 821 C C . SER A 1 102 ? 2.717 5.721 -15.319 1.00 87.94 102 SER A C 1
ATOM 823 O O . SER A 1 102 ? 3.676 5.748 -14.544 1.00 87.94 102 SER A O 1
ATOM 825 N N . ALA A 1 103 ? 1.890 4.672 -15.398 1.00 88.25 103 ALA A N 1
ATOM 826 C CA . ALA A 1 103 ? 2.051 3.440 -14.627 1.00 88.25 103 ALA A CA 1
ATOM 827 C C . ALA A 1 103 ? 3.319 2.693 -15.052 1.00 88.25 103 ALA A C 1
ATOM 829 O O . ALA A 1 103 ? 4.130 2.357 -14.192 1.00 88.25 103 ALA A O 1
ATOM 830 N N . VAL A 1 104 ? 3.579 2.569 -16.358 1.00 89.62 104 VAL A N 1
ATOM 831 C CA . VAL A 1 104 ? 4.800 1.929 -16.886 1.00 89.62 104 VAL A CA 1
ATOM 832 C C . VAL A 1 104 ? 6.072 2.662 -16.435 1.00 89.62 104 VAL A C 1
ATOM 834 O O . VAL A 1 104 ? 7.043 2.046 -15.995 1.00 89.62 104 VAL A O 1
ATOM 837 N N . LYS A 1 105 ? 6.077 4.001 -16.452 1.00 89.00 105 LYS A N 1
ATOM 838 C CA . LYS A 1 105 ? 7.199 4.802 -15.922 1.00 89.00 105 LYS A CA 1
ATOM 839 C C . LYS A 1 105 ? 7.422 4.600 -14.421 1.00 89.00 105 LYS A C 1
ATOM 841 O O . LYS A 1 105 ? 8.566 4.587 -13.964 1.00 89.00 105 LYS A O 1
ATOM 846 N N . ARG A 1 106 ? 6.346 4.473 -13.640 1.00 86.75 106 ARG A N 1
ATOM 847 C CA . ARG A 1 106 ? 6.425 4.198 -12.197 1.00 86.75 106 ARG A CA 1
ATOM 848 C C . ARG A 1 106 ? 6.917 2.776 -11.934 1.00 86.75 106 ARG A C 1
ATOM 850 O O . ARG A 1 106 ? 7.778 2.606 -11.073 1.00 86.75 106 ARG A O 1
ATOM 857 N N . ALA A 1 107 ? 6.428 1.801 -12.698 1.00 88.88 107 ALA A N 1
ATOM 858 C CA . ALA A 1 107 ? 6.883 0.415 -12.686 1.00 88.88 107 ALA A CA 1
ATOM 859 C C . ALA A 1 107 ? 8.385 0.333 -12.975 1.00 88.88 107 ALA A C 1
ATOM 861 O O . ALA A 1 107 ? 9.119 -0.227 -12.172 1.00 88.88 107 ALA A O 1
ATOM 862 N N . LYS A 1 108 ? 8.875 1.024 -14.013 1.00 88.19 108 LYS A N 1
ATOM 863 C CA . LYS A 1 108 ? 10.311 1.129 -14.321 1.00 88.19 108 LYS A CA 1
ATOM 864 C C . LYS A 1 108 ? 11.142 1.575 -13.113 1.00 88.19 108 LYS A C 1
ATOM 866 O O . LYS A 1 108 ? 12.185 0.992 -12.827 1.00 88.19 108 LYS A O 1
ATOM 871 N N . LYS A 1 109 ? 10.694 2.621 -12.404 1.00 87.25 109 LYS A N 1
ATOM 872 C CA . LYS A 1 109 ? 11.384 3.137 -11.209 1.00 87.25 109 LYS A CA 1
ATOM 873 C C . LYS A 1 109 ? 11.360 2.124 -10.059 1.00 87.25 109 LYS A C 1
ATOM 875 O O . LYS A 1 109 ? 12.357 1.995 -9.357 1.00 87.25 109 LYS A O 1
ATOM 880 N N . ALA A 1 110 ? 10.238 1.436 -9.865 1.00 85.75 110 ALA A N 1
ATOM 881 C CA . ALA A 1 110 ? 10.064 0.447 -8.804 1.00 85.75 110 ALA A CA 1
ATOM 882 C C . ALA A 1 110 ? 10.878 -0.836 -9.055 1.00 85.75 110 ALA A C 1
ATOM 884 O O . ALA A 1 110 ? 11.603 -1.261 -8.162 1.00 85.75 110 ALA A O 1
ATOM 885 N N . ALA A 1 111 ? 10.864 -1.358 -10.283 1.00 84.88 111 ALA A N 1
ATOM 886 C CA . ALA A 1 111 ? 11.667 -2.500 -10.730 1.00 84.88 111 ALA A CA 1
ATOM 887 C C . ALA A 1 111 ? 13.156 -2.154 -10.965 1.00 84.88 111 ALA A C 1
ATOM 889 O O . ALA A 1 111 ? 13.935 -2.993 -11.408 1.00 84.88 111 ALA A O 1
ATOM 890 N N . LYS A 1 112 ? 13.570 -0.901 -10.695 1.00 87.25 112 LYS A N 1
ATOM 891 C CA . LYS A 1 112 ? 14.950 -0.399 -10.860 1.00 87.25 112 LYS A CA 1
ATOM 892 C C . LYS A 1 112 ? 15.550 -0.687 -12.249 1.00 87.25 112 LYS A C 1
ATOM 894 O O . LYS A 1 112 ? 16.750 -0.905 -12.392 1.00 87.25 112 LYS A O 1
ATOM 899 N N . VAL A 1 113 ? 14.712 -0.646 -13.283 1.00 87.69 113 VAL A N 1
ATOM 900 C CA . VAL A 1 113 ? 15.090 -0.923 -14.674 1.00 87.69 113 VAL A CA 1
ATOM 901 C C . VAL A 1 113 ? 16.061 0.143 -15.191 1.00 87.69 113 VAL A C 1
ATOM 903 O O . VAL A 1 113 ? 15.758 1.344 -15.196 1.00 87.69 113 VAL A O 1
ATOM 906 N N . ALA A 1 114 ? 17.218 -0.301 -15.677 1.00 86.06 114 ALA A N 1
ATOM 907 C CA . ALA A 1 114 ? 18.234 0.551 -16.280 1.00 86.06 114 ALA A CA 1
ATOM 908 C C . ALA A 1 114 ? 17.854 0.910 -17.723 1.00 86.06 114 ALA A C 1
ATOM 910 O O . ALA A 1 114 ? 17.283 0.096 -18.446 1.00 86.06 11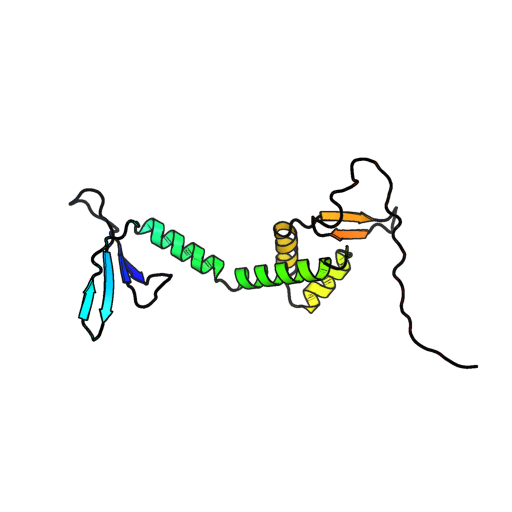4 ALA A O 1
ATOM 911 N N . ALA A 1 115 ? 18.182 2.132 -18.152 1.00 85.75 115 ALA A N 1
ATOM 912 C CA . ALA A 1 115 ? 18.060 2.542 -19.548 1.00 85.75 115 ALA A CA 1
ATOM 913 C C . ALA A 1 115 ? 19.448 2.653 -20.179 1.00 85.75 115 ALA A C 1
ATOM 915 O O . ALA A 1 115 ? 20.262 3.463 -19.740 1.00 85.75 115 ALA A O 1
ATOM 916 N N . ILE A 1 116 ? 19.695 1.848 -21.206 1.00 84.88 116 ILE A N 1
ATOM 917 C CA . ILE A 1 116 ? 20.963 1.774 -21.926 1.00 84.88 116 ILE A CA 1
ATOM 918 C C . ILE A 1 116 ? 20.768 2.428 -23.291 1.00 84.88 116 ILE A C 1
ATOM 920 O O . ILE A 1 116 ? 19.765 2.202 -23.970 1.00 84.88 116 ILE A O 1
ATOM 924 N N . LYS A 1 117 ? 21.722 3.269 -23.685 1.00 84.44 117 LYS A N 1
ATOM 925 C CA . LYS A 1 117 ? 21.760 3.871 -25.016 1.00 84.44 117 LYS A CA 1
ATOM 926 C C . LYS A 1 117 ? 22.542 2.941 -25.945 1.00 84.44 117 LYS A C 1
ATOM 928 O O . LYS A 1 117 ? 23.709 2.673 -25.679 1.00 84.44 117 LYS A O 1
ATOM 933 N N . CYS A 1 118 ? 21.913 2.490 -27.023 1.00 80.88 118 CYS A N 1
ATOM 934 C CA . CYS A 1 118 ? 22.527 1.649 -28.052 1.00 80.88 118 CYS A CA 1
ATOM 935 C C . CYS A 1 118 ? 22.477 2.359 -29.412 1.00 80.88 118 CYS A C 1
ATOM 937 O O . CYS A 1 118 ? 21.486 3.019 -29.723 1.00 80.88 118 CYS A O 1
ATOM 939 N N . GLY A 1 119 ? 23.537 2.224 -30.212 1.00 78.62 119 GLY A N 1
ATOM 940 C CA . GLY A 1 119 ? 23.679 2.868 -31.526 1.00 78.62 119 GLY A CA 1
ATOM 941 C C . GLY A 1 119 ? 24.513 4.157 -31.517 1.00 78.62 119 GLY A C 1
ATOM 942 O O . GLY A 1 119 ? 24.842 4.706 -30.463 1.00 78.62 119 GLY A O 1
ATOM 943 N N . PHE A 1 120 ? 24.860 4.629 -32.716 1.00 64.88 120 PHE A N 1
ATOM 944 C CA . PHE A 1 120 ? 25.639 5.846 -32.960 1.00 64.88 120 PHE A CA 1
ATOM 945 C C . PHE A 1 120 ? 24.901 6.747 -33.961 1.00 64.88 120 PHE A C 1
ATOM 947 O O . PHE A 1 120 ? 24.267 6.254 -34.889 1.00 64.88 120 PHE A O 1
ATOM 954 N N . GLY A 1 121 ? 24.967 8.068 -33.770 1.00 73.56 121 GLY A N 1
ATOM 955 C CA . GLY A 1 121 ? 24.284 9.030 -34.645 1.00 73.56 121 GLY A CA 1
ATOM 956 C C . GLY A 1 121 ? 22.754 8.892 -34.623 1.00 73.56 121 GLY A C 1
ATOM 957 O O . GLY A 1 121 ? 22.157 8.707 -33.555 1.00 73.56 121 GLY A O 1
ATOM 958 N N . ASP A 1 122 ? 22.135 8.970 -35.802 1.00 71.94 122 ASP A N 1
ATOM 959 C CA . ASP A 1 122 ? 20.676 8.971 -35.996 1.00 71.94 122 ASP A CA 1
ATOM 960 C C . ASP A 1 122 ? 19.997 7.632 -35.651 1.00 71.94 122 ASP A C 1
ATOM 962 O O . ASP A 1 122 ? 18.785 7.578 -35.445 1.00 71.94 122 ASP A O 1
ATOM 966 N N . GLU A 1 123 ? 20.769 6.555 -35.484 1.00 73.62 123 GLU A N 1
ATOM 967 C CA . GLU A 1 123 ? 20.264 5.230 -35.098 1.00 73.62 123 GLU A CA 1
ATOM 968 C C . GLU A 1 123 ? 20.260 4.990 -33.580 1.00 73.62 123 GLU A C 1
ATOM 970 O O . GLU A 1 123 ? 20.103 3.862 -33.110 1.00 73.62 123 GLU A O 1
ATOM 975 N N . THR A 1 124 ? 20.416 6.050 -32.786 1.00 79.56 124 THR A N 1
ATOM 976 C CA . THR A 1 124 ? 20.363 5.980 -31.323 1.00 79.56 124 THR A CA 1
ATOM 977 C C . THR A 1 124 ? 19.012 5.434 -30.829 1.00 79.56 124 THR A C 1
ATOM 979 O O . THR A 1 124 ? 17.963 6.054 -31.021 1.00 79.56 124 THR A O 1
ATOM 982 N N . ARG A 1 125 ? 19.030 4.325 -30.078 1.00 84.69 125 ARG A N 1
ATOM 983 C CA . ARG A 1 125 ? 17.859 3.738 -29.403 1.00 84.69 125 ARG A CA 1
ATOM 984 C C . ARG A 1 125 ? 18.093 3.611 -27.900 1.00 84.69 125 ARG A C 1
ATOM 986 O O . ARG A 1 125 ? 19.202 3.361 -27.437 1.00 84.69 125 ARG A O 1
ATOM 993 N N . TRP A 1 126 ? 17.018 3.774 -27.133 1.00 86.81 126 TRP A N 1
ATOM 994 C CA . TRP A 1 126 ? 17.012 3.558 -25.686 1.00 86.81 126 TRP A CA 1
ATOM 995 C C . TRP A 1 126 ? 16.421 2.189 -25.380 1.00 86.81 126 TRP A C 1
ATOM 997 O O . TRP A 1 126 ? 15.227 1.982 -25.602 1.00 86.81 126 TRP A O 1
ATOM 1007 N N . LEU A 1 127 ? 17.244 1.286 -24.860 1.00 88.06 127 LEU A N 1
ATOM 1008 C CA . LEU A 1 127 ? 16.839 -0.034 -24.391 1.00 88.06 127 LEU A CA 1
ATOM 1009 C C . LEU A 1 127 ? 16.607 -0.003 -22.883 1.00 88.06 127 LEU A C 1
ATOM 1011 O O . LEU A 1 127 ? 17.299 0.715 -22.161 1.00 88.06 127 LEU A O 1
ATOM 1015 N N . TRP A 1 128 ? 15.627 -0.752 -22.397 1.00 91.38 128 TRP A N 1
ATOM 1016 C CA . TRP A 1 128 ? 15.384 -0.954 -20.970 1.00 91.38 128 TRP A CA 1
ATOM 1017 C C . TRP A 1 128 ? 15.790 -2.373 -20.585 1.00 91.38 128 TRP A C 1
ATOM 1019 O O . TRP A 1 128 ? 15.539 -3.293 -21.351 1.00 91.38 128 TRP A O 1
ATOM 1029 N N . ARG A 1 129 ? 16.414 -2.542 -19.416 1.00 85.38 129 ARG A N 1
ATOM 1030 C CA . ARG A 1 129 ? 16.903 -3.834 -18.910 1.00 85.38 129 ARG A CA 1
ATOM 1031 C C . ARG A 1 129 ? 16.694 -3.949 -17.401 1.00 85.38 129 ARG A C 1
ATOM 1033 O O . ARG A 1 129 ? 16.871 -2.955 -16.691 1.00 85.38 129 ARG A O 1
ATOM 1040 N N . LEU A 1 130 ? 16.371 -5.143 -16.910 1.00 86.25 130 LEU A N 1
ATOM 1041 C CA . LEU A 1 130 ? 16.299 -5.412 -15.474 1.00 86.25 130 LEU A CA 1
ATOM 1042 C C . LEU A 1 130 ? 17.694 -5.410 -14.810 1.00 86.25 130 LEU A C 1
ATOM 1044 O O . LEU A 1 130 ? 18.702 -5.736 -15.447 1.00 86.25 130 LEU A O 1
ATOM 1048 N N . PRO A 1 131 ? 17.787 -5.008 -13.532 1.00 73.31 131 PRO A N 1
ATOM 1049 C CA . PRO A 1 131 ? 19.015 -5.113 -12.754 1.00 73.31 131 PRO A CA 1
ATOM 1050 C C . PRO A 1 131 ? 19.222 -6.571 -12.318 1.00 73.31 131 PRO A C 1
ATOM 1052 O O . PRO A 1 131 ? 18.545 -7.053 -11.417 1.00 73.31 131 PRO A O 1
ATOM 1055 N N . GLY A 1 132 ? 20.140 -7.280 -12.974 1.00 62.66 132 GLY A N 1
ATOM 1056 C CA . GLY A 1 132 ? 20.456 -8.677 -12.646 1.00 62.66 132 GLY A CA 1
ATOM 1057 C C . GLY A 1 132 ?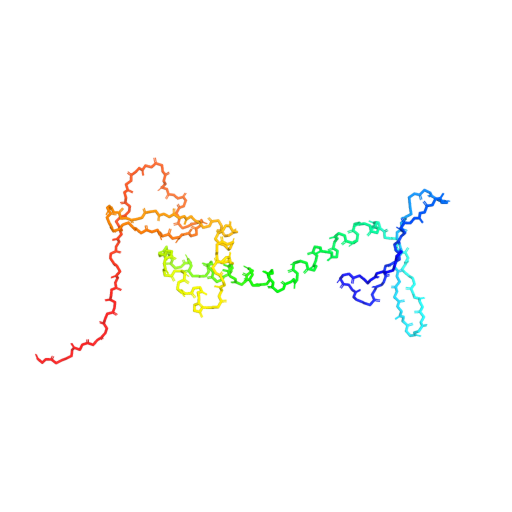 21.092 -9.463 -13.792 1.00 62.66 132 GLY A C 1
ATOM 1058 O O . GLY A 1 132 ? 21.897 -10.348 -13.532 1.00 62.66 132 GLY A O 1
ATOM 1059 N N . ASP A 1 133 ? 20.832 -9.077 -15.045 1.00 53.88 133 ASP A N 1
ATOM 1060 C CA . ASP A 1 133 ? 21.319 -9.838 -16.211 1.00 53.88 133 ASP A CA 1
ATOM 1061 C C . ASP A 1 133 ? 22.800 -9.631 -16.550 1.00 53.88 133 ASP A C 1
ATOM 1063 O O . ASP A 1 133 ? 23.352 -10.351 -17.375 1.00 53.88 133 ASP A O 1
ATOM 1067 N N . SER A 1 134 ? 23.480 -8.664 -15.930 1.00 43.69 134 SER A N 1
ATOM 1068 C CA . SER A 1 134 ? 24.938 -8.540 -16.034 1.00 43.69 134 SER A CA 1
ATOM 1069 C C . SER A 1 134 ? 25.462 -7.552 -14.986 1.00 43.69 134 SER A C 1
ATOM 10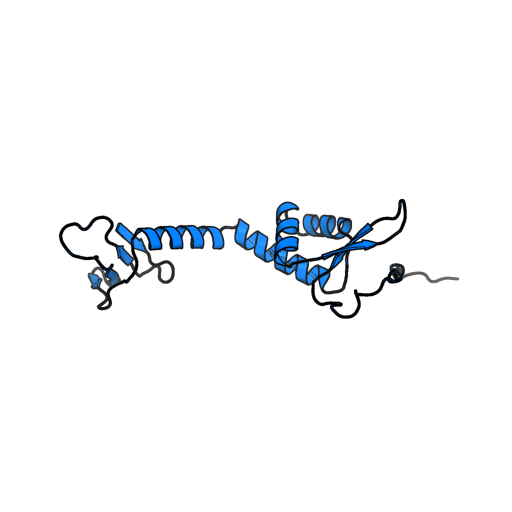71 O O . SER A 1 134 ? 25.756 -6.398 -15.304 1.00 43.69 134 SER A O 1
ATOM 1073 N N . ASP A 1 135 ? 25.576 -7.979 -13.730 1.00 44.22 135 ASP A N 1
ATOM 1074 C CA . ASP A 1 135 ? 26.432 -7.281 -12.752 1.00 44.22 135 ASP A CA 1
ATOM 1075 C C . ASP A 1 135 ? 27.837 -7.906 -12.710 1.00 44.22 135 ASP A C 1
ATOM 1077 O O . ASP A 1 135 ? 28.517 -7.988 -11.692 1.00 44.22 135 ASP A O 1
ATOM 1081 N N . THR A 1 136 ? 28.295 -8.377 -13.866 1.00 38.84 136 THR A N 1
ATOM 1082 C CA . THR A 1 136 ? 29.693 -8.699 -14.130 1.00 38.84 136 THR A CA 1
ATOM 1083 C C . THR A 1 136 ? 30.043 -7.982 -15.430 1.00 38.84 136 THR A C 1
ATOM 1085 O O . THR A 1 136 ? 29.356 -8.145 -16.426 1.00 38.84 136 THR A O 1
ATOM 1088 N N . GLU A 1 137 ? 31.059 -7.122 -15.380 1.00 42.09 137 GLU A N 1
ATOM 1089 C CA . GLU A 1 137 ? 31.607 -6.332 -16.499 1.00 42.09 137 GLU A CA 1
ATOM 1090 C C . GLU A 1 137 ? 30.877 -5.043 -16.907 1.00 42.09 137 GLU A C 1
ATOM 1092 O O . GLU A 1 137 ? 30.463 -4.842 -18.041 1.00 42.09 137 GLU A O 1
ATOM 1097 N N . SER A 1 138 ? 30.897 -4.046 -16.019 1.00 38.50 138 SER A N 1
ATOM 1098 C CA . SER A 1 138 ? 31.005 -2.650 -16.474 1.00 38.50 138 SER A CA 1
ATOM 1099 C C . SER A 1 138 ? 31.930 -1.834 -15.572 1.00 38.50 138 SER A C 1
ATOM 1101 O O . SER A 1 138 ? 31.530 -0.889 -14.893 1.00 38.50 138 SER A O 1
ATOM 1103 N N . ARG A 1 139 ? 33.217 -2.198 -15.592 1.00 41.00 139 ARG A N 1
ATOM 1104 C CA . ARG A 1 139 ? 34.325 -1.287 -15.249 1.00 41.00 139 ARG A CA 1
ATOM 1105 C C . ARG A 1 139 ? 35.320 -1.061 -16.389 1.00 41.00 139 ARG A C 1
ATOM 1107 O O . ARG A 1 139 ? 36.311 -0.370 -16.184 1.00 41.00 139 ARG A O 1
ATOM 1114 N N . ARG A 1 140 ? 35.078 -1.572 -17.596 1.00 37.00 140 ARG A N 1
ATOM 1115 C CA . ARG A 1 140 ? 35.928 -1.288 -18.759 1.00 37.00 140 ARG A CA 1
ATOM 1116 C C . ARG A 1 140 ? 35.074 -1.172 -20.009 1.00 37.00 140 ARG A C 1
ATOM 1118 O O . ARG A 1 140 ? 34.193 -1.990 -20.231 1.00 37.00 140 ARG A O 1
ATOM 1125 N N . GLY A 1 141 ? 35.315 -0.106 -20.763 1.00 41.06 141 GLY A N 1
ATOM 1126 C CA . GLY A 1 141 ? 34.602 0.181 -21.993 1.00 41.06 141 GLY A CA 1
ATOM 1127 C C . GLY A 1 141 ? 34.841 -0.888 -23.051 1.00 41.06 141 GLY A C 1
ATOM 1128 O O . GLY A 1 141 ? 35.980 -1.233 -23.339 1.00 41.06 141 GLY A O 1
ATOM 1129 N N . ALA A 1 142 ? 33.749 -1.359 -23.634 1.00 38.38 142 ALA A N 1
ATOM 1130 C CA . ALA A 1 142 ? 33.643 -1.863 -24.994 1.00 38.38 142 ALA A CA 1
ATOM 1131 C C . ALA A 1 142 ? 32.135 -1.927 -25.303 1.00 38.38 142 ALA A C 1
ATOM 1133 O O . ALA A 1 142 ? 31.376 -2.406 -24.457 1.00 38.38 142 ALA A O 1
ATOM 1134 N N . PRO A 1 143 ? 31.654 -1.384 -26.432 1.00 42.59 143 PRO A N 1
ATOM 1135 C CA . PRO A 1 143 ? 30.240 -1.467 -26.769 1.00 42.59 143 PRO A CA 1
ATOM 1136 C C . PRO A 1 143 ? 29.882 -2.933 -27.067 1.00 42.59 143 PRO A C 1
ATOM 1138 O O . PRO A 1 143 ? 30.564 -3.550 -27.886 1.00 42.59 143 PRO A O 1
ATOM 1141 N N . PRO A 1 144 ? 28.843 -3.508 -26.433 1.00 42.75 144 PRO A N 1
ATOM 1142 C C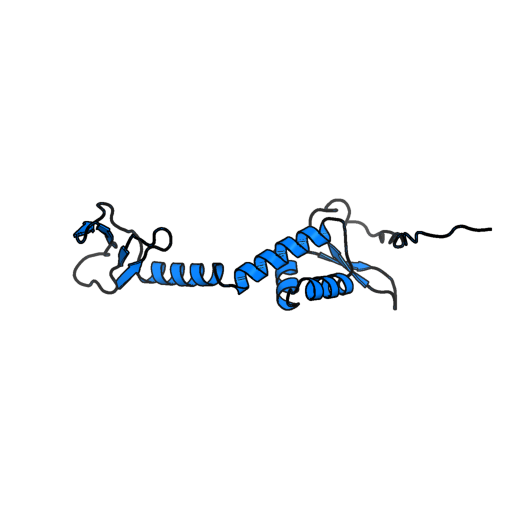A . PRO A 1 144 ? 28.372 -4.828 -26.812 1.00 42.75 144 PRO A CA 1
ATOM 1143 C C . PRO A 1 144 ? 27.744 -4.731 -28.203 1.00 42.75 144 PRO A C 1
ATOM 1145 O O . PRO A 1 144 ? 26.836 -3.930 -28.444 1.00 42.75 144 PRO A O 1
ATOM 1148 N N . GLU A 1 145 ? 28.284 -5.528 -29.119 1.00 39.94 145 GLU A N 1
ATOM 1149 C CA . GLU A 1 145 ? 27.774 -5.749 -30.465 1.00 39.94 145 GLU A CA 1
ATOM 1150 C C . GLU A 1 145 ? 26.271 -6.060 -30.380 1.00 39.94 145 GLU A C 1
ATOM 1152 O O . GLU A 1 145 ? 25.852 -7.075 -29.822 1.00 39.94 145 GLU A O 1
ATOM 1157 N N . CYS A 1 146 ? 25.441 -5.136 -30.872 1.00 39.91 146 CYS A N 1
ATOM 1158 C CA . CYS A 1 146 ? 24.010 -5.366 -31.013 1.00 39.91 146 CYS A CA 1
ATOM 1159 C C . CYS A 1 146 ? 23.834 -6.401 -32.121 1.00 39.91 146 CYS A C 1
ATOM 1161 O O . CYS A 1 146 ? 23.920 -6.058 -33.299 1.00 39.91 146 CYS A O 1
ATOM 1163 N N . GLN A 1 147 ? 23.622 -7.663 -31.750 1.00 48.25 147 GLN A N 1
ATOM 1164 C CA . GLN A 1 147 ? 23.248 -8.678 -32.725 1.00 48.25 147 GLN A CA 1
ATOM 1165 C C . GLN A 1 147 ? 21.960 -8.222 -33.428 1.00 48.25 147 GLN A C 1
ATOM 1167 O O . GLN A 1 147 ? 21.013 -7.801 -32.753 1.00 48.25 147 GLN A O 1
ATOM 1172 N N . PRO A 1 148 ? 21.921 -8.243 -34.770 1.00 39.25 148 PRO A N 1
ATOM 1173 C CA . PRO A 1 148 ? 20.733 -7.848 -35.498 1.00 39.25 148 PRO A CA 1
ATOM 1174 C C . PRO A 1 148 ? 19.594 -8.807 -35.155 1.00 39.25 148 PRO A C 1
ATOM 1176 O O . PRO A 1 148 ? 19.790 -10.019 -35.043 1.00 39.25 148 PRO A O 1
ATOM 1179 N N . LEU A 1 149 ? 18.408 -8.226 -34.973 1.00 44.88 149 LEU A N 1
ATOM 1180 C CA . LEU A 1 149 ? 17.146 -8.936 -34.801 1.00 44.88 149 LEU A CA 1
ATOM 1181 C C . LEU A 1 149 ? 17.062 -10.048 -35.854 1.00 44.88 149 LEU A C 1
ATOM 1183 O O . LEU A 1 149 ? 17.035 -9.759 -37.050 1.00 44.88 149 LEU A O 1
ATOM 1187 N N . ARG A 1 150 ? 17.039 -11.309 -35.402 1.00 37.91 150 ARG A N 1
ATOM 1188 C CA . ARG A 1 150 ? 16.630 -12.443 -36.231 1.00 37.91 150 ARG A CA 1
ATOM 1189 C C . ARG A 1 150 ? 15.217 -12.146 -36.723 1.00 37.91 150 ARG A C 1
ATOM 1191 O O . ARG A 1 150 ? 14.261 -12.214 -35.959 1.00 37.91 150 ARG A O 1
ATOM 1198 N N . THR A 1 151 ? 15.099 -11.767 -37.986 1.00 42.25 151 THR A N 1
ATOM 1199 C CA . THR A 1 151 ? 13.845 -11.860 -38.724 1.00 42.25 151 THR A CA 1
ATOM 1200 C C . THR A 1 151 ? 13.640 -13.336 -39.040 1.00 42.25 151 THR A C 1
ATOM 1202 O O . THR A 1 151 ? 14.229 -13.857 -39.986 1.00 42.25 151 THR A O 1
ATOM 1205 N N . ASP A 1 152 ? 12.874 -14.031 -38.203 1.00 39.34 152 ASP A N 1
ATOM 1206 C CA . ASP A 1 152 ? 12.228 -15.277 -38.608 1.00 39.34 152 ASP A CA 1
ATOM 1207 C C . ASP A 1 152 ? 11.124 -14.912 -39.612 1.00 39.34 152 ASP A C 1
ATOM 1209 O O . ASP A 1 152 ? 10.034 -14.499 -39.221 1.00 39.34 152 ASP A O 1
ATOM 1213 N N . ASP A 1 153 ? 11.427 -15.022 -40.907 1.00 40.78 153 ASP A N 1
ATOM 1214 C CA . ASP A 1 153 ? 10.424 -15.055 -41.976 1.00 40.78 153 ASP A CA 1
ATOM 1215 C C . ASP A 1 153 ? 10.213 -16.520 -42.404 1.00 40.78 153 ASP A C 1
ATOM 1217 O O . ASP A 1 153 ? 11.146 -17.153 -42.912 1.00 40.78 153 ASP A O 1
ATOM 1221 N N . PRO A 1 154 ? 9.016 -17.100 -42.202 1.00 48.06 154 PRO A N 1
ATOM 1222 C CA . PRO A 1 154 ? 8.649 -18.386 -42.772 1.00 48.06 154 PRO A CA 1
ATOM 1223 C C . PRO A 1 154 ? 7.956 -18.211 -44.140 1.00 48.06 154 PRO A C 1
ATOM 1225 O O . PRO A 1 154 ? 7.130 -17.319 -44.311 1.00 48.06 154 PRO A O 1
ATOM 1228 N N . ALA A 1 155 ? 8.208 -19.164 -45.052 1.00 43.50 155 ALA A N 1
ATOM 1229 C CA . ALA A 1 155 ? 7.616 -19.348 -46.398 1.00 43.50 155 ALA A CA 1
ATOM 1230 C C . ALA A 1 155 ? 8.274 -18.507 -47.517 1.00 43.50 155 ALA A C 1
ATOM 1232 O O . ALA A 1 155 ? 8.492 -17.318 -47.366 1.00 43.50 155 ALA A O 1
ATOM 1233 N N . SER A 1 156 ? 8.646 -19.012 -48.697 1.00 43.75 156 SER A N 1
ATOM 1234 C CA . SER A 1 156 ? 8.227 -20.161 -49.522 1.00 43.75 156 SER A CA 1
ATOM 1235 C C . SER A 1 156 ? 9.451 -20.584 -50.374 1.00 43.75 156 SER A C 1
ATOM 1237 O O . SER A 1 156 ? 10.314 -19.756 -50.630 1.00 43.75 156 SER A O 1
ATOM 1239 N N . GLY A 1 157 ? 9.692 -21.826 -50.803 1.00 42.38 157 GLY A N 1
ATOM 1240 C CA . GLY A 1 157 ? 8.765 -22.765 -51.427 1.00 42.38 157 GLY A CA 1
ATOM 1241 C C . GLY A 1 157 ? 8.572 -22.404 -52.908 1.00 42.38 157 GLY A C 1
ATOM 1242 O O . GLY A 1 157 ? 7.964 -21.373 -53.176 1.00 42.38 157 GLY A O 1
ATOM 1243 N N . THR A 1 158 ? 9.010 -23.284 -53.826 1.00 46.59 158 THR A N 1
ATOM 1244 C CA . THR A 1 158 ? 8.915 -23.237 -55.317 1.00 46.59 158 THR A CA 1
ATOM 1245 C C . THR A 1 158 ? 9.817 -22.215 -56.040 1.00 46.59 158 THR A C 1
ATOM 1247 O O . THR A 1 158 ? 9.862 -21.063 -55.639 1.00 46.59 158 THR A O 1
ATOM 1250 N N . PHE A 1 159 ? 10.562 -22.523 -57.111 1.00 44.81 159 PHE A N 1
ATOM 1251 C CA . PHE A 1 159 ? 10.641 -23.660 -58.046 1.00 44.81 159 PHE A CA 1
ATOM 1252 C C . PHE A 1 159 ? 12.099 -23.825 -58.513 1.00 44.81 159 PHE A C 1
ATOM 1254 O O . PHE A 1 159 ? 12.798 -22.787 -58.574 1.00 44.81 159 PHE A O 1
#

pLDDT: mean 77.56, std 17.37, range [37.0, 95.75]

Secondary structure (DSSP, 8-state):
-EEE-SS-TTEEEE--S---SSSSPPBEEEEEETTEEEE-SSPB---HHHHHHHHHHHHHHHSHHHHHHHHHHHHHHHHTTTS-EEHHHHHHHHHHTT--HHHHHHHHHHTT-EEEEESSGGG-EEEEE-TTTT-S--SS-------------------

Radius of gyration: 27.33 Å; chains: 1; bounding box: 63×38×92 Å

Sequence (159 aa):
MVARDVNDKARRLLLPVKMNLAEESTGLAYTIQRGRVVWESTPIEMTADEFLNAECNHERENSDQSQERQQALLWLENLLRDGPLPSKDIKRQGEECGFPWSAVKRAKKAAKVAAIKCGFGDETRWLWRLPGDSDTESRRGAPPECQPLRTDDPASGTF

Foldseek 3Di:
DWDADPVHNQKIKAADPDDPPDPDDFIWIWGQDPNDTGTDPDTHPDHPVNVVVVVVVVCVCPDPLVVLLVVLLVVVCVVQVVHWDFPVVNCVVCVVVVRDVVSNVSSCVVQVWDWDWDDDDPPTTTITHGPPPDPDDDPDDDHPPPDDPPPPDDDDDDD